Protein AF-A0A191HSP2-F1 (afdb_monomer)

Secondary structure (DSSP, 8-state):
---SSS------TTHHHHHHHHHHHHHHHHH------B--EEEETTEEEEEE-TT--BSSHHHHHHHHHT--S-------------PPPPPP-HHHHHHHHHHHH---HHHHHHHHHHHHHTS--SS-TT-------HHHHHHHHHHHHHHTT-

Solvent-accessible surface area (backbone atoms only — not comparable to full-atom values): 9949 Å² total; per-residue (Å²): 128,81,57,93,84,88,49,75,82,84,77,44,92,60,61,44,57,54,51,46,54,55,50,52,56,49,50,52,58,72,68,57,74,92,75,74,64,46,73,61,70,48,73,48,97,91,46,99,53,75,46,63,62,81,94,58,69,31,74,48,68,67,66,51,50,55,51,57,73,70,51,70,99,75,73,91,82,83,86,81,88,74,89,80,82,82,77,79,79,74,55,74,25,38,68,52,50,31,51,51,39,28,74,74,71,66,44,51,62,66,60,43,48,54,53,48,47,43,34,31,73,76,63,62,74,51,68,83,60,87,41,86,60,51,74,75,55,72,77,53,52,66,52,44,60,73,50,49,68,67,55,76,80,113

pLDDT: mean 82.18, std 12.06, range [38.84, 96.56]

Mean predicted aligned error: 11.24 Å

Sequence (154 aa):
MKYGRGSVLSAGRVQTPTLKLIYDRTKENLAHKKSIHYVIKAQIEDSDILLTLDNKKFRKKEEAEKLIENFPDKLPIEMNRRKKIKVPPPLPNLLDIQKNANNKWGYKAEETLNTVQSLYEKYKAVSYPRTDCNFVTANTALKLDKKLSKFEKF

Radius of gyration: 26.52 Å; Cα contacts (8 Å, |Δi|>4): 91; chains: 1; bounding box: 62×26×69 Å

Foldseek 3Di:
DDDDPRDDDDDDPPVPVVVVVVVVVVVCVVPDDDADWDWDWDDDPPDPDIDTDPDDTHRDPVVVVVCVVPDDPDDDDDDDDDDDDDDDDFADALVRQQVVCCVPPVDHSVRSVVVVVCCCPVVVNDPDRHDPDSDDDPVVVVVVVVVVVVVVVD

Structure (mmCIF, N/CA/C/O backbone):
data_AF-A0A191HSP2-F1
#
_entry.id   AF-A0A191HSP2-F1
#
loop_
_atom_site.group_PDB
_atom_site.id
_atom_site.type_symbol
_atom_site.label_atom_id
_atom_site.label_alt_id
_atom_site.label_comp_id
_atom_site.label_asym_id
_atom_site.label_entity_id
_atom_site.label_seq_id
_atom_site.pdbx_PDB_ins_code
_atom_site.Cartn_x
_atom_site.Cartn_y
_atom_site.Cartn_z
_at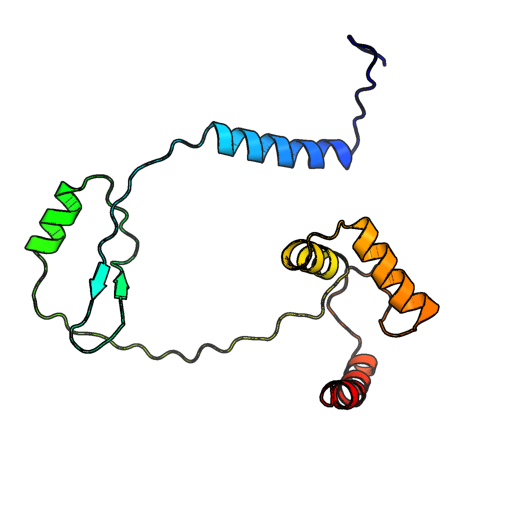om_site.occupancy
_atom_site.B_iso_or_equiv
_atom_site.auth_seq_id
_atom_site.auth_comp_id
_atom_site.auth_asym_id
_atom_site.auth_atom_id
_atom_site.pdbx_PDB_model_num
ATOM 1 N N . MET A 1 1 ? 24.895 -4.972 25.324 1.00 46.81 1 MET A N 1
ATOM 2 C CA . MET A 1 1 ? 26.265 -4.999 24.763 1.00 46.81 1 MET A CA 1
ATOM 3 C C . MET A 1 1 ? 26.472 -3.752 23.911 1.00 46.81 1 MET A C 1
ATOM 5 O O . MET A 1 1 ? 25.745 -3.579 22.943 1.00 46.81 1 MET A O 1
ATOM 9 N N . LYS A 1 2 ? 27.383 -2.852 24.305 1.00 38.84 2 LYS A N 1
ATOM 10 C CA . LYS A 1 2 ? 27.796 -1.687 23.502 1.00 38.84 2 LYS A CA 1
ATOM 11 C C . LYS A 1 2 ? 28.995 -2.115 22.649 1.00 38.84 2 LYS A C 1
ATOM 13 O O . LYS A 1 2 ? 29.979 -2.563 23.222 1.00 38.84 2 LYS A O 1
ATOM 18 N N . TYR A 1 3 ? 28.922 -1.984 21.326 1.00 50.34 3 TYR A N 1
ATOM 19 C CA . TYR A 1 3 ? 30.063 -2.200 20.426 1.00 50.34 3 TYR A CA 1
ATOM 20 C C . TYR A 1 3 ? 30.297 -0.956 19.557 1.00 50.34 3 TYR A C 1
ATOM 22 O O . TYR A 1 3 ? 29.345 -0.300 19.150 1.00 50.34 3 TYR A O 1
ATOM 30 N N . GLY A 1 4 ? 31.585 -0.642 19.356 1.00 52.34 4 GLY A N 1
ATOM 31 C CA . GLY A 1 4 ? 32.214 0.355 18.472 1.00 52.34 4 GLY A CA 1
ATOM 32 C C . GLY A 1 4 ? 31.354 1.495 17.911 1.00 52.34 4 GLY A C 1
ATOM 33 O O . GLY A 1 4 ? 30.612 1.284 16.960 1.00 52.34 4 GLY A O 1
ATOM 34 N N . ARG A 1 5 ? 31.587 2.724 18.409 1.00 59.75 5 ARG A N 1
ATOM 35 C CA . ARG A 1 5 ? 30.914 4.021 18.113 1.00 59.75 5 ARG A CA 1
ATOM 36 C C . ARG A 1 5 ? 29.745 4.424 19.023 1.00 59.75 5 ARG A C 1
ATOM 38 O O . ARG A 1 5 ? 28.924 5.246 18.633 1.00 59.75 5 ARG A O 1
ATOM 45 N N . GLY A 1 6 ? 29.653 3.876 20.235 1.00 64.88 6 GLY A N 1
ATOM 46 C CA . GLY A 1 6 ? 28.754 4.403 21.277 1.00 64.88 6 GLY A CA 1
ATOM 47 C C . GLY A 1 6 ? 27.247 4.268 21.010 1.00 64.88 6 GLY A C 1
ATOM 48 O O . GLY A 1 6 ? 26.455 4.727 21.828 1.00 64.88 6 GLY A O 1
ATOM 49 N N . SER A 1 7 ? 26.837 3.613 19.921 1.00 68.19 7 SER A N 1
ATOM 50 C CA . SER A 1 7 ? 25.432 3.377 19.581 1.00 68.19 7 SER A CA 1
ATOM 51 C C . SER A 1 7 ? 24.991 1.974 20.002 1.00 68.19 7 SER A C 1
ATOM 53 O O . SER A 1 7 ? 25.754 1.007 19.963 1.00 68.19 7 SER A O 1
ATOM 55 N N . VAL A 1 8 ? 23.748 1.869 20.471 1.00 80.12 8 VAL A N 1
ATOM 56 C CA . VAL A 1 8 ? 23.131 0.596 20.854 1.00 80.12 8 VAL A CA 1
ATOM 57 C C . VAL A 1 8 ? 22.561 -0.052 19.596 1.00 80.12 8 VAL A C 1
ATOM 59 O O . VAL A 1 8 ? 21.703 0.528 18.935 1.00 80.12 8 VAL A O 1
ATOM 62 N N . LEU A 1 9 ? 23.012 -1.265 19.272 1.00 78.56 9 LEU A N 1
ATOM 63 C CA . LEU A 1 9 ? 22.389 -2.082 18.234 1.00 78.56 9 LEU A CA 1
ATOM 64 C C . LEU A 1 9 ? 21.153 -2.761 18.827 1.00 78.56 9 LEU A C 1
ATOM 66 O O . LEU A 1 9 ? 21.254 -3.793 19.491 1.00 78.56 9 LEU A O 1
ATOM 70 N N . SER A 1 10 ? 19.990 -2.143 18.622 1.00 83.62 10 SER A N 1
ATOM 71 C CA . SER A 1 10 ? 18.708 -2.745 18.986 1.00 83.62 10 SER A CA 1
ATOM 72 C C . SER A 1 10 ? 18.360 -3.852 17.995 1.00 83.62 10 SER A C 1
ATOM 74 O O . SER A 1 10 ? 18.335 -3.629 16.783 1.00 83.62 10 SER A O 1
ATOM 76 N N . ALA A 1 11 ? 18.080 -5.044 18.512 1.00 88.88 11 ALA A N 1
ATOM 77 C CA . ALA A 1 11 ? 17.613 -6.183 17.737 1.00 88.88 11 ALA A CA 1
ATOM 78 C C . ALA A 1 11 ? 16.335 -6.730 18.373 1.00 88.88 11 ALA A C 1
ATOM 80 O O . ALA A 1 11 ? 16.233 -6.847 19.593 1.00 88.88 11 ALA A O 1
ATOM 81 N N . GLY A 1 12 ? 15.349 -7.068 17.546 1.00 90.50 12 GLY A N 1
ATOM 82 C CA . GLY A 1 12 ? 14.052 -7.515 18.034 1.00 90.50 12 GLY A CA 1
ATOM 83 C C . GLY A 1 12 ? 13.210 -8.162 16.948 1.00 90.50 12 GLY A C 1
ATOM 84 O O . GLY A 1 12 ? 13.405 -7.916 15.759 1.00 90.50 12 GLY A O 1
ATOM 85 N N . ARG A 1 13 ? 12.227 -8.966 17.370 1.00 93.88 13 ARG A N 1
ATOM 86 C CA . ARG A 1 13 ? 11.365 -9.762 16.476 1.00 93.88 13 ARG A CA 1
ATOM 87 C C . ARG A 1 13 ? 10.573 -8.928 15.463 1.00 93.88 13 ARG A C 1
ATOM 89 O O . ARG A 1 13 ? 10.157 -9.469 14.454 1.00 93.88 13 ARG A O 1
ATOM 96 N N . VAL A 1 14 ? 10.375 -7.635 15.720 1.00 92.31 14 VAL A N 1
ATOM 97 C CA . VAL A 1 14 ? 9.665 -6.708 14.818 1.00 92.31 14 VAL A CA 1
ATOM 98 C C . VAL A 1 14 ? 10.636 -5.744 14.132 1.00 92.31 14 VAL A C 1
ATOM 100 O O . VAL A 1 14 ? 10.596 -5.579 12.913 1.00 92.31 14 VAL A O 1
ATOM 103 N N . GLN A 1 15 ? 11.556 -5.144 14.894 1.00 90.88 15 GLN A N 1
ATOM 104 C CA . GLN A 1 15 ? 12.517 -4.168 14.371 1.00 90.88 15 GLN A CA 1
ATOM 105 C C . GLN A 1 15 ? 13.466 -4.783 13.333 1.00 90.88 15 GLN A C 1
ATOM 107 O O . GLN A 1 15 ? 13.672 -4.202 12.269 1.00 90.88 15 GLN A O 1
ATOM 112 N N . THR A 1 16 ? 14.008 -5.973 13.609 1.00 93.94 16 THR A N 1
ATOM 113 C CA . THR A 1 16 ? 14.994 -6.619 12.734 1.00 93.94 16 THR A CA 1
ATOM 114 C C . THR A 1 16 ? 14.382 -7.073 11.401 1.00 93.94 16 THR A C 1
ATOM 116 O O . THR A 1 16 ? 14.970 -6.746 10.368 1.00 93.94 16 THR A O 1
ATOM 119 N N . PRO A 1 17 ? 13.199 -7.727 11.348 1.00 94.94 17 PRO A N 1
ATOM 120 C CA . PRO A 1 17 ? 12.560 -8.045 10.068 1.00 94.94 17 PRO A CA 1
ATOM 121 C C . PRO A 1 17 ? 12.148 -6.809 9.267 1.00 94.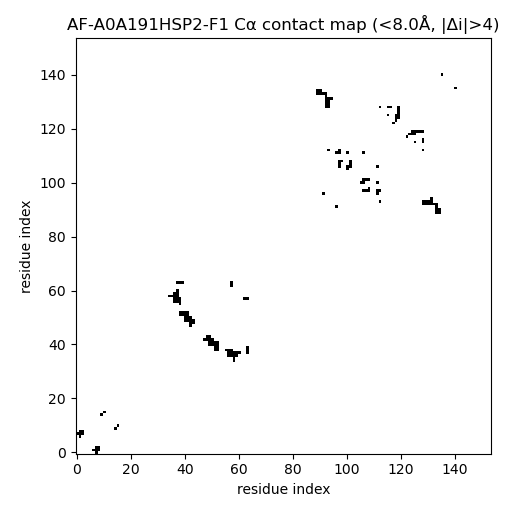94 17 PRO A C 1
ATOM 123 O O . PRO A 1 17 ? 12.317 -6.789 8.052 1.00 94.94 17 PRO A O 1
ATOM 126 N N . THR A 1 18 ? 11.679 -5.747 9.929 1.00 92.94 18 THR A N 1
ATOM 127 C CA . THR A 1 18 ? 11.326 -4.491 9.242 1.00 92.94 18 THR A CA 1
ATOM 128 C C . THR A 1 18 ? 12.554 -3.860 8.582 1.00 92.94 18 THR A C 1
ATOM 130 O O . THR A 1 18 ? 12.509 -3.481 7.413 1.00 92.94 18 THR A O 1
ATOM 133 N N . LEU A 1 19 ? 13.682 -3.805 9.300 1.00 94.00 19 LEU A N 1
ATOM 134 C CA . LEU A 1 19 ? 14.947 -3.320 8.747 1.00 94.00 19 LEU A CA 1
ATOM 135 C C . LEU A 1 19 ? 15.426 -4.193 7.579 1.00 94.00 19 LEU A C 1
ATOM 137 O O . LEU A 1 19 ? 15.911 -3.672 6.574 1.00 94.00 19 LEU A O 1
ATOM 141 N N . LYS A 1 20 ? 15.258 -5.515 7.690 1.00 94.81 20 LYS A N 1
ATOM 142 C CA . LYS A 1 20 ? 15.619 -6.472 6.641 1.00 94.81 20 LYS A CA 1
ATOM 143 C C . LYS A 1 20 ? 14.838 -6.231 5.346 1.00 94.81 20 LYS A C 1
ATOM 145 O O . LYS A 1 20 ? 15.461 -6.211 4.290 1.00 94.81 20 LYS A O 1
ATOM 150 N N . LEU A 1 21 ? 13.533 -5.952 5.417 1.00 94.75 21 LEU A N 1
ATOM 151 C CA . LEU A 1 21 ? 12.718 -5.612 4.239 1.00 94.75 21 LEU A CA 1
ATOM 152 C C . LEU A 1 21 ? 13.263 -4.385 3.493 1.00 94.75 21 LEU A C 1
ATOM 154 O O . LEU A 1 21 ? 13.373 -4.393 2.267 1.00 94.75 21 LEU A O 1
ATOM 158 N N . ILE A 1 22 ? 13.643 -3.340 4.235 1.00 95.12 22 ILE A N 1
ATOM 159 C CA . ILE A 1 22 ? 14.229 -2.121 3.657 1.00 95.12 22 ILE A CA 1
ATOM 160 C C . ILE A 1 22 ? 15.588 -2.436 3.024 1.00 95.12 22 ILE A C 1
ATOM 162 O O . ILE A 1 22 ? 15.867 -2.003 1.904 1.00 95.12 22 ILE A O 1
ATOM 166 N N . TYR A 1 23 ? 16.424 -3.207 3.722 1.00 96.06 23 TYR A N 1
ATOM 167 C CA . TYR A 1 23 ? 17.735 -3.615 3.228 1.00 96.06 23 TYR A CA 1
ATOM 168 C C . TYR A 1 23 ? 17.632 -4.417 1.926 1.00 96.06 23 TYR A C 1
ATOM 170 O O . TYR A 1 23 ? 18.320 -4.092 0.960 1.00 96.06 23 TYR A O 1
ATOM 178 N N . ASP A 1 24 ? 16.755 -5.420 1.869 1.00 96.56 24 ASP A N 1
ATOM 179 C CA . ASP A 1 24 ? 16.593 -6.273 0.690 1.00 96.56 24 ASP A CA 1
ATOM 180 C C . ASP A 1 24 ? 16.093 -5.469 -0.511 1.00 96.56 24 ASP A C 1
ATOM 182 O O . ASP A 1 24 ? 16.700 -5.524 -1.581 1.00 96.56 24 ASP A O 1
ATOM 186 N N . ARG A 1 25 ? 15.090 -4.604 -0.313 1.00 95.75 25 ARG A N 1
ATOM 187 C CA . ARG A 1 25 ? 14.597 -3.711 -1.369 1.00 95.75 25 ARG A CA 1
ATOM 188 C C . ARG A 1 25 ? 15.679 -2.749 -1.870 1.00 95.75 25 ARG A C 1
ATOM 190 O O . ARG A 1 25 ? 15.760 -2.465 -3.065 1.00 95.75 25 ARG A O 1
ATOM 197 N N . THR A 1 26 ? 16.528 -2.256 -0.967 1.00 95.56 26 THR A N 1
ATOM 198 C CA . THR A 1 26 ? 17.661 -1.383 -1.312 1.00 95.56 26 THR A CA 1
ATOM 199 C C . THR A 1 26 ? 18.714 -2.146 -2.109 1.00 95.56 26 THR A C 1
ATOM 201 O O . THR A 1 26 ? 19.189 -1.655 -3.131 1.00 95.56 26 THR A O 1
ATOM 204 N N . LYS A 1 27 ? 19.042 -3.371 -1.691 1.00 96.00 27 LYS A N 1
ATOM 205 C CA . LYS A 1 27 ? 19.982 -4.253 -2.385 1.00 96.00 27 LYS A CA 1
ATOM 206 C C . LYS A 1 27 ? 19.503 -4.585 -3.798 1.00 96.00 27 LYS A C 1
ATOM 208 O O . LYS A 1 27 ? 20.294 -4.506 -4.733 1.00 96.00 27 LYS A O 1
ATOM 213 N N . GLU A 1 28 ? 18.222 -4.904 -3.964 1.00 94.94 28 GLU A N 1
ATOM 214 C CA . GLU A 1 28 ? 17.600 -5.122 -5.274 1.00 94.94 28 GLU A CA 1
ATOM 215 C C . GLU A 1 28 ? 17.707 -3.885 -6.169 1.00 94.94 28 GLU A C 1
ATOM 217 O O . GLU A 1 28 ? 18.104 -3.998 -7.326 1.00 94.94 28 GLU A O 1
ATOM 222 N N . ASN A 1 29 ? 17.403 -2.697 -5.635 1.00 93.25 29 ASN A N 1
ATOM 223 C CA . ASN A 1 29 ? 17.499 -1.445 -6.386 1.00 93.25 29 ASN A CA 1
ATOM 224 C C . ASN A 1 29 ? 18.940 -1.126 -6.812 1.00 93.25 29 ASN A C 1
ATOM 226 O O . ASN A 1 29 ? 19.150 -0.680 -7.935 1.00 93.25 29 ASN A O 1
ATOM 230 N N . LEU A 1 30 ? 19.929 -1.375 -5.948 1.00 94.25 30 LEU A N 1
ATOM 231 C CA . LEU A 1 30 ? 21.350 -1.186 -6.269 1.00 94.25 30 LEU A CA 1
ATOM 232 C C . LEU A 1 30 ? 21.854 -2.205 -7.300 1.00 94.25 30 LEU A C 1
ATOM 234 O O . LEU A 1 30 ? 22.682 -1.873 -8.145 1.00 94.25 30 LEU A O 1
ATOM 238 N N . ALA A 1 31 ? 21.354 -3.442 -7.246 1.00 94.19 31 ALA A N 1
ATOM 239 C CA . ALA A 1 31 ? 21.684 -4.487 -8.211 1.00 94.19 31 ALA A CA 1
ATOM 240 C C . ALA A 1 31 ? 20.953 -4.318 -9.558 1.00 94.19 31 ALA A C 1
ATOM 242 O O . ALA A 1 31 ? 21.351 -4.924 -10.557 1.00 94.19 31 ALA A O 1
ATOM 243 N N . HIS A 1 32 ? 19.886 -3.515 -9.605 1.00 93.06 32 HIS A N 1
ATOM 244 C CA . HIS A 1 32 ? 19.085 -3.310 -10.804 1.00 93.06 32 HIS A CA 1
ATOM 245 C C . HIS A 1 32 ? 19.866 -2.542 -11.880 1.00 93.06 32 HIS A C 1
ATOM 247 O O . HIS A 1 32 ? 20.148 -1.350 -11.755 1.00 93.06 32 HIS A O 1
ATOM 253 N N . LYS A 1 33 ? 20.164 -3.217 -12.995 1.00 87.00 33 LYS A N 1
ATOM 254 C CA . LYS A 1 33 ? 20.757 -2.602 -14.188 1.00 87.00 33 LYS A CA 1
ATOM 255 C C . LYS A 1 33 ? 19.653 -2.216 -15.169 1.00 87.00 33 LYS A C 1
ATOM 257 O O . LYS A 1 33 ? 18.914 -3.078 -15.647 1.00 87.00 33 LYS A O 1
ATOM 262 N N . LYS A 1 34 ? 19.561 -0.922 -15.489 1.00 86.81 34 LYS A N 1
ATOM 263 C CA . LYS A 1 34 ? 18.626 -0.408 -16.500 1.00 86.81 34 LYS A CA 1
ATOM 264 C C . LYS A 1 34 ? 18.901 -1.100 -17.838 1.00 86.81 34 LYS A C 1
ATOM 266 O O . LYS A 1 34 ? 20.044 -1.145 -18.284 1.00 86.81 34 LYS A O 1
ATOM 271 N N . SER A 1 35 ? 17.857 -1.623 -18.474 1.00 80.62 35 SER A N 1
ATOM 272 C CA . SER A 1 35 ? 17.935 -2.190 -19.822 1.00 80.62 35 SER A CA 1
ATOM 273 C C . SER A 1 35 ? 16.973 -1.457 -20.747 1.00 80.62 35 SER A C 1
ATOM 275 O O . SER A 1 35 ? 15.808 -1.227 -20.411 1.00 80.62 35 SER A O 1
ATOM 277 N N . ILE A 1 36 ? 17.491 -1.055 -21.907 1.00 83.31 36 ILE A N 1
ATOM 278 C CA . ILE A 1 36 ? 16.691 -0.442 -22.964 1.00 83.31 36 ILE A CA 1
ATOM 279 C C . ILE A 1 36 ? 15.853 -1.552 -23.593 1.00 83.31 36 ILE A C 1
ATOM 281 O O . ILE A 1 36 ? 16.360 -2.634 -23.893 1.00 83.31 36 ILE A O 1
ATOM 285 N N . HIS A 1 37 ? 14.563 -1.286 -23.750 1.00 82.56 37 HIS A N 1
ATOM 286 C CA . HIS A 1 37 ? 13.666 -2.154 -24.487 1.00 82.56 37 HIS A CA 1
ATOM 287 C C . HIS A 1 37 ? 12.783 -1.323 -25.406 1.00 82.56 37 HIS A C 1
ATOM 289 O O . HIS A 1 37 ? 12.355 -0.227 -25.048 1.00 82.56 37 HIS A O 1
ATOM 295 N N . TYR A 1 38 ? 12.511 -1.874 -26.578 1.00 78.94 38 TYR A N 1
ATOM 296 C CA . TYR A 1 38 ? 11.646 -1.297 -27.588 1.00 78.94 38 TYR A CA 1
ATOM 297 C C . TYR A 1 38 ? 10.298 -2.011 -27.544 1.00 78.94 38 TYR A C 1
ATOM 299 O O . TYR A 1 38 ? 10.224 -3.231 -27.362 1.00 78.94 38 TYR A O 1
ATOM 307 N N . VAL A 1 39 ? 9.233 -1.228 -27.673 1.00 80.38 39 VAL A N 1
ATOM 308 C CA . VAL A 1 39 ? 7.849 -1.696 -27.707 1.00 80.38 39 VAL A CA 1
ATOM 309 C C . VAL A 1 39 ? 7.221 -1.125 -28.965 1.00 80.38 39 VAL A C 1
ATOM 311 O O . VAL A 1 39 ? 7.308 0.080 -29.198 1.00 80.38 39 VAL A O 1
ATOM 314 N N . ILE A 1 40 ? 6.603 -1.987 -29.766 1.00 77.69 40 ILE A N 1
ATOM 315 C CA . ILE A 1 40 ? 5.919 -1.583 -30.992 1.00 77.69 40 ILE A CA 1
ATOM 316 C C . ILE A 1 40 ? 4.504 -1.143 -30.618 1.00 77.69 40 ILE A C 1
ATOM 318 O O . ILE A 1 40 ? 3.773 -1.878 -29.944 1.00 77.69 40 ILE A O 1
ATOM 322 N N . LYS A 1 41 ? 4.142 0.067 -31.045 1.00 78.81 41 LYS A N 1
ATOM 323 C CA . LYS A 1 41 ? 2.794 0.621 -30.929 1.00 78.81 41 LYS A CA 1
ATOM 324 C C . LYS A 1 41 ? 2.249 0.865 -32.331 1.00 78.81 41 LYS A C 1
ATOM 326 O O . LYS A 1 41 ? 2.967 1.417 -33.157 1.00 78.81 41 LYS A O 1
ATOM 331 N N . ALA A 1 42 ? 1.007 0.472 -32.568 1.00 75.94 42 ALA A N 1
ATOM 332 C CA . ALA A 1 42 ? 0.281 0.732 -33.804 1.00 75.94 42 ALA A CA 1
ATOM 333 C C . ALA A 1 42 ? -0.941 1.601 -33.495 1.00 75.94 42 ALA A C 1
ATOM 335 O O . ALA A 1 42 ? -1.611 1.394 -32.481 1.00 75.94 42 ALA A O 1
ATOM 336 N N . GLN A 1 43 ? -1.212 2.576 -34.357 1.00 75.50 43 GLN A N 1
ATOM 337 C CA . GLN A 1 43 ? -2.397 3.424 -34.292 1.00 75.50 43 GLN A CA 1
ATOM 338 C C . GLN A 1 43 ? -3.310 3.070 -35.464 1.00 75.50 43 GLN A C 1
ATOM 340 O O . GLN A 1 43 ? -2.830 2.842 -36.571 1.00 75.50 43 GLN A O 1
ATOM 345 N N . ILE A 1 44 ? -4.611 2.996 -35.207 1.00 76.50 44 ILE A N 1
ATOM 346 C CA . ILE A 1 44 ? -5.626 2.774 -36.240 1.00 76.50 44 ILE A CA 1
ATOM 347 C C . ILE A 1 44 ? -6.035 4.149 -36.787 1.00 76.50 44 ILE A C 1
ATOM 349 O O . ILE A 1 44 ? -6.298 5.046 -35.991 1.00 76.50 44 ILE A O 1
ATOM 353 N N . GLU A 1 45 ? -6.099 4.322 -38.113 1.00 69.44 45 GLU A N 1
ATOM 354 C CA . GLU A 1 45 ? -6.406 5.618 -38.758 1.00 69.44 45 GLU A CA 1
ATOM 355 C C . GLU A 1 45 ? -7.739 6.235 -38.287 1.00 69.44 45 GLU A C 1
ATOM 357 O O . GLU A 1 45 ? -7.838 7.451 -38.156 1.00 69.44 45 GLU A O 1
ATOM 362 N N . ASP A 1 46 ? -8.721 5.401 -37.932 1.00 65.56 46 ASP A N 1
ATOM 363 C CA . ASP A 1 46 ? -10.073 5.819 -37.534 1.00 65.56 46 ASP A CA 1
ATOM 364 C C . ASP A 1 46 ? -10.324 5.832 -36.009 1.00 65.56 46 ASP A C 1
ATOM 366 O O . ASP A 1 46 ? -11.473 5.861 -35.559 1.00 65.56 46 ASP A O 1
ATOM 370 N N . SER A 1 47 ? -9.294 5.747 -35.157 1.00 67.00 47 SER A N 1
ATOM 371 C CA . SER A 1 47 ? -9.483 5.757 -33.695 1.00 67.00 47 SER A CA 1
ATOM 372 C C . SER A 1 47 ? -8.246 6.202 -32.908 1.00 67.00 47 SER A C 1
ATOM 374 O O . SER A 1 47 ? -7.125 5.827 -33.229 1.00 67.00 47 SER A O 1
ATOM 376 N N . ASP A 1 48 ? -8.452 6.844 -31.751 1.00 69.50 48 ASP A N 1
ATOM 377 C CA . ASP A 1 48 ? -7.400 7.147 -30.751 1.00 69.50 48 ASP A CA 1
ATOM 378 C C . ASP A 1 48 ? -6.847 5.895 -30.025 1.00 69.50 48 ASP A C 1
ATOM 380 O O . ASP A 1 48 ? -6.243 5.964 -28.949 1.00 69.50 48 ASP A O 1
ATOM 384 N N . ILE A 1 49 ? -7.078 4.704 -30.576 1.00 70.38 49 ILE A N 1
ATOM 385 C CA . ILE A 1 49 ? -6.696 3.439 -29.958 1.00 70.38 49 ILE A CA 1
ATOM 386 C C . ILE A 1 49 ? -5.255 3.117 -30.353 1.00 70.38 49 ILE A C 1
ATOM 388 O O . ILE A 1 49 ? -4.965 2.743 -31.488 1.00 70.38 49 ILE A O 1
ATOM 392 N N . LEU A 1 50 ? -4.354 3.210 -29.373 1.00 71.44 50 LEU A N 1
ATOM 393 C CA . LEU A 1 50 ? -2.984 2.716 -29.478 1.00 71.44 50 LEU A CA 1
ATOM 394 C C . LEU A 1 50 ? -2.939 1.229 -29.116 1.00 71.44 50 LEU A C 1
ATOM 396 O O . LEU A 1 50 ? -3.036 0.852 -27.945 1.00 71.44 50 LEU A O 1
ATOM 400 N N . LEU A 1 51 ? -2.748 0.380 -30.120 1.00 70.19 51 LEU A N 1
ATOM 401 C CA . LEU A 1 51 ? -2.479 -1.039 -29.934 1.00 70.19 51 LEU A CA 1
ATOM 402 C C . LEU A 1 51 ? -1.005 -1.228 -29.581 1.00 70.19 51 LEU A C 1
ATOM 404 O O . LEU A 1 51 ? -0.118 -0.654 -30.205 1.00 70.19 51 LEU A O 1
ATOM 408 N N . THR A 1 52 ? -0.731 -2.041 -28.567 1.00 75.19 52 THR A N 1
ATOM 409 C CA . THR A 1 52 ? 0.633 -2.432 -28.198 1.00 75.19 52 THR A CA 1
ATOM 410 C C . THR A 1 52 ? 0.803 -3.911 -28.500 1.00 75.19 52 THR A C 1
ATOM 412 O O . THR A 1 52 ? -0.053 -4.705 -28.114 1.00 75.19 52 THR A O 1
ATOM 415 N N . LEU A 1 53 ? 1.888 -4.289 -29.182 1.00 71.94 53 LEU A N 1
ATOM 416 C CA . LEU A 1 53 ? 2.157 -5.696 -29.470 1.00 71.94 53 LEU A CA 1
ATOM 417 C C . LEU A 1 53 ? 2.437 -6.437 -28.154 1.00 71.94 53 LEU A C 1
ATOM 419 O O . LEU A 1 53 ? 3.383 -6.105 -27.433 1.00 71.94 53 LEU A O 1
ATOM 423 N N . ASP A 1 54 ? 1.589 -7.409 -27.825 1.00 58.97 54 ASP A N 1
ATOM 424 C CA . ASP A 1 54 ? 1.570 -8.018 -26.498 1.00 58.97 54 ASP A CA 1
ATOM 425 C C . ASP A 1 54 ? 2.903 -8.706 -26.143 1.00 58.97 54 ASP A C 1
ATOM 427 O O . ASP A 1 54 ? 3.471 -9.495 -26.901 1.00 58.97 54 ASP A O 1
ATOM 431 N N . ASN A 1 55 ? 3.387 -8.404 -24.934 1.00 55.47 55 ASN A N 1
ATOM 432 C CA . ASN A 1 55 ? 4.454 -9.087 -24.190 1.00 55.47 55 ASN A CA 1
ATOM 433 C C . ASN A 1 55 ? 5.863 -9.218 -24.804 1.00 55.47 55 ASN A C 1
ATOM 435 O O . ASN A 1 55 ? 6.754 -9.735 -24.125 1.00 55.47 55 ASN A O 1
ATOM 439 N N . LYS A 1 56 ? 6.140 -8.713 -26.012 1.00 60.75 56 LYS A N 1
ATOM 440 C CA . LYS A 1 56 ? 7.509 -8.699 -26.560 1.00 60.75 56 LYS A CA 1
ATOM 441 C C . LYS A 1 56 ? 8.183 -7.344 -26.359 1.00 60.75 56 LYS A C 1
ATOM 443 O O . LYS A 1 56 ? 7.950 -6.382 -27.080 1.00 60.75 56 LYS A O 1
ATOM 448 N N . LYS A 1 57 ? 9.061 -7.294 -25.356 1.00 68.12 57 LYS A N 1
ATOM 449 C CA . LYS A 1 57 ? 10.027 -6.209 -25.148 1.00 68.12 57 LYS A CA 1
ATOM 450 C C . LYS A 1 57 ? 11.296 -6.537 -25.933 1.00 68.12 57 LYS A C 1
ATOM 452 O O . LYS A 1 57 ? 12.059 -7.408 -25.517 1.00 68.12 57 LYS A O 1
ATOM 457 N N . PHE A 1 58 ? 11.527 -5.863 -27.056 1.00 73.19 58 PHE A N 1
ATOM 458 C CA . PHE A 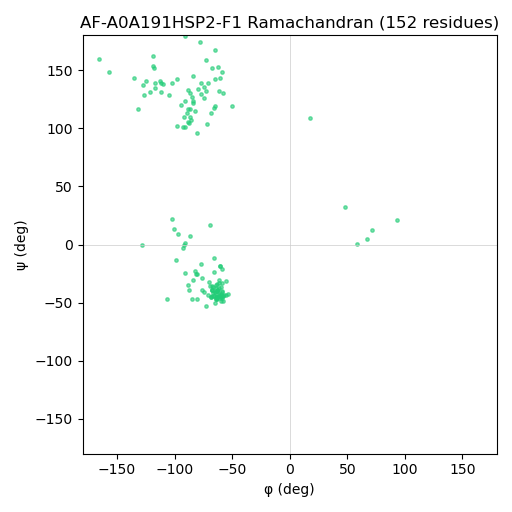1 58 ? 12.709 -6.104 -27.889 1.00 73.19 58 PHE A CA 1
ATOM 459 C C . PHE A 1 58 ? 13.931 -5.443 -27.262 1.00 73.19 58 PHE A C 1
ATOM 461 O O . PHE A 1 58 ? 13.885 -4.269 -26.913 1.00 73.19 58 PHE A O 1
ATOM 468 N N . ARG A 1 59 ? 15.039 -6.171 -27.107 1.00 70.25 59 ARG A N 1
ATOM 469 C CA . ARG A 1 59 ? 16.298 -5.585 -26.602 1.00 70.25 59 ARG A CA 1
ATOM 470 C C . ARG A 1 59 ? 17.075 -4.850 -27.695 1.00 70.25 59 ARG A C 1
ATOM 472 O O . ARG A 1 59 ? 17.851 -3.950 -27.389 1.00 70.25 59 ARG A O 1
ATOM 479 N N . LYS A 1 60 ? 16.866 -5.229 -28.957 1.00 77.81 60 LYS A N 1
ATOM 480 C CA . LYS A 1 60 ? 17.514 -4.644 -30.133 1.00 77.81 60 LYS A CA 1
ATOM 481 C C . LYS A 1 60 ? 16.491 -3.908 -30.987 1.00 77.81 60 LYS A C 1
ATOM 483 O O . LYS A 1 60 ? 15.378 -4.392 -31.168 1.00 77.81 60 LYS A O 1
ATOM 488 N N . LYS A 1 61 ? 16.895 -2.757 -31.523 1.00 77.31 61 LYS A N 1
ATOM 489 C CA . LYS A 1 61 ? 16.067 -1.933 -32.410 1.00 77.31 61 LYS A CA 1
ATOM 490 C C . LYS A 1 61 ? 15.806 -2.633 -33.751 1.00 77.31 61 LYS A C 1
ATOM 492 O O . LYS A 1 61 ? 14.678 -2.651 -34.217 1.00 77.31 61 LYS A O 1
ATOM 497 N N . GLU A 1 62 ? 16.824 -3.310 -34.279 1.00 78.81 62 GLU A N 1
ATOM 498 C CA . GLU A 1 62 ? 16.782 -4.037 -35.557 1.00 78.81 62 GLU A CA 1
ATOM 499 C C . GLU A 1 62 ? 15.717 -5.146 -35.593 1.00 78.81 62 GLU A C 1
ATOM 501 O O . GLU A 1 62 ? 15.079 -5.372 -36.615 1.00 78.81 62 GLU A O 1
ATOM 506 N N . GLU A 1 63 ? 15.501 -5.849 -34.476 1.00 75.31 63 GLU A N 1
ATOM 507 C CA . GLU A 1 63 ? 14.461 -6.886 -34.379 1.00 75.31 63 GLU A CA 1
ATOM 508 C C . GLU A 1 63 ? 13.051 -6.282 -34.401 1.00 75.31 63 GLU A C 1
ATOM 510 O O . GLU A 1 63 ? 12.126 -6.900 -34.924 1.00 75.31 63 GLU A O 1
ATOM 515 N N . ALA A 1 64 ? 12.892 -5.074 -33.851 1.00 71.38 64 ALA A N 1
ATOM 516 C CA . ALA A 1 64 ? 11.626 -4.355 -33.877 1.00 71.38 64 ALA A CA 1
ATOM 517 C C . ALA A 1 64 ? 11.337 -3.774 -35.272 1.00 71.38 64 ALA A C 1
ATOM 519 O O . ALA A 1 64 ? 10.211 -3.882 -35.742 1.00 71.38 64 ALA A O 1
ATOM 520 N N . GLU A 1 65 ? 12.347 -3.223 -35.951 1.00 76.62 65 GLU A N 1
ATOM 521 C CA . GLU A 1 65 ? 12.223 -2.681 -37.315 1.00 76.62 65 GLU A CA 1
ATOM 522 C C . GLU A 1 65 ? 11.867 -3.776 -38.330 1.00 76.62 65 GLU A C 1
ATOM 524 O O . GLU A 1 65 ? 10.899 -3.625 -39.070 1.00 76.62 65 GLU A O 1
ATOM 529 N N . LYS A 1 66 ? 12.531 -4.940 -38.275 1.00 77.50 66 LYS A N 1
ATOM 530 C CA . LYS A 1 66 ? 12.183 -6.095 -39.125 1.00 77.50 66 LYS A CA 1
ATOM 531 C C . LYS A 1 66 ? 10.744 -6.571 -38.933 1.00 77.50 66 LYS A C 1
ATOM 533 O O . LYS A 1 66 ? 10.137 -7.086 -39.866 1.00 77.50 66 LYS A O 1
ATOM 538 N N . LEU A 1 67 ? 10.194 -6.460 -37.725 1.00 74.56 67 LEU A N 1
ATOM 539 C CA . LEU A 1 67 ? 8.804 -6.842 -37.472 1.00 74.56 67 LEU A CA 1
ATOM 540 C C . LEU A 1 67 ? 7.801 -5.815 -37.988 1.00 74.56 67 LEU A C 1
ATOM 542 O O . LEU A 1 67 ? 6.695 -6.213 -38.332 1.00 74.56 67 LEU A O 1
ATOM 546 N N . ILE A 1 68 ? 8.182 -4.538 -38.045 1.00 76.06 68 ILE A N 1
ATOM 547 C CA . ILE A 1 68 ? 7.377 -3.484 -38.670 1.00 76.06 68 ILE A CA 1
ATOM 548 C C . ILE A 1 68 ? 7.383 -3.666 -40.193 1.00 76.06 68 ILE A C 1
ATOM 550 O O . ILE A 1 68 ? 6.326 -3.609 -40.806 1.00 76.06 68 ILE A O 1
ATOM 554 N N . GLU A 1 69 ? 8.539 -3.959 -40.795 1.00 75.31 69 GLU A N 1
ATOM 555 C CA . GLU A 1 69 ? 8.657 -4.193 -42.245 1.00 75.31 69 GLU A CA 1
ATOM 556 C C . GLU A 1 69 ? 7.887 -5.433 -42.722 1.00 75.31 69 GLU A C 1
ATOM 558 O O . GLU A 1 69 ? 7.336 -5.437 -43.816 1.00 75.31 69 GLU A O 1
ATOM 563 N N . ASN A 1 70 ? 7.823 -6.485 -41.901 1.00 74.50 70 ASN A N 1
ATOM 564 C CA . 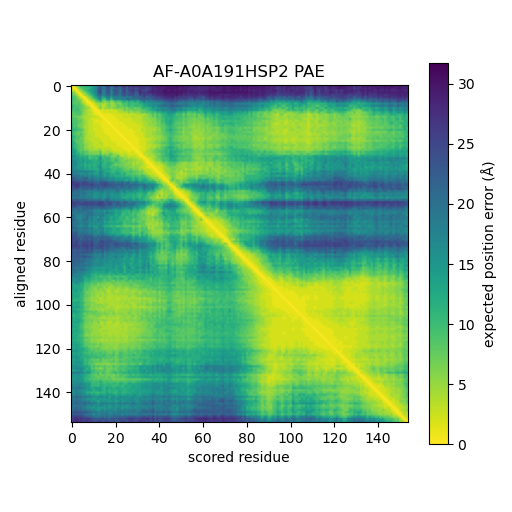ASN A 1 70 ? 7.063 -7.701 -42.212 1.00 74.50 70 ASN A CA 1
ATOM 565 C C . ASN A 1 70 ? 5.585 -7.620 -41.785 1.00 74.50 70 ASN A C 1
ATOM 567 O O . ASN A 1 70 ? 4.885 -8.637 -41.812 1.00 74.50 70 ASN A O 1
ATOM 571 N N . PHE A 1 71 ? 5.109 -6.455 -41.333 1.00 70.81 71 PHE A N 1
ATOM 572 C CA . PHE A 1 71 ? 3.753 -6.310 -40.821 1.00 70.81 71 PHE A CA 1
ATOM 573 C C . PHE A 1 71 ? 2.763 -6.072 -41.974 1.00 70.81 71 PHE A C 1
ATOM 575 O O . PHE A 1 71 ? 2.939 -5.126 -42.736 1.00 70.81 71 PHE A O 1
ATOM 582 N N . PRO A 1 72 ? 1.719 -6.903 -42.135 1.00 71.69 72 PRO A N 1
ATOM 583 C CA . PRO A 1 72 ? 0.725 -6.698 -43.183 1.00 71.69 72 PRO A CA 1
ATOM 584 C C . PRO A 1 72 ? -0.170 -5.484 -42.879 1.00 71.69 72 PRO A C 1
ATOM 586 O O . PRO A 1 72 ? -0.651 -5.337 -41.756 1.00 71.69 72 PRO A O 1
ATOM 589 N N . ASP A 1 73 ? -0.473 -4.678 -43.905 1.00 66.06 73 ASP A N 1
ATOM 590 C CA . ASP A 1 73 ? -1.311 -3.462 -43.813 1.00 66.06 73 ASP A CA 1
ATOM 591 C C . ASP A 1 73 ? -2.748 -3.721 -43.322 1.00 66.06 73 ASP A C 1
ATOM 593 O O . ASP A 1 73 ? -3.448 -2.806 -42.892 1.00 66.06 73 ASP A O 1
ATOM 597 N N . LYS A 1 74 ? -3.226 -4.971 -43.396 1.00 65.88 74 LYS A N 1
ATOM 598 C CA . LYS A 1 74 ? -4.576 -5.363 -42.974 1.00 65.88 74 LYS A CA 1
ATOM 599 C C . LYS A 1 74 ? -4.517 -6.600 -42.092 1.00 65.88 74 LYS A C 1
ATOM 601 O O . LYS A 1 74 ? -4.156 -7.682 -42.550 1.00 65.88 74 LYS A O 1
ATOM 606 N N . LEU A 1 75 ? -4.937 -6.445 -40.840 1.00 68.19 75 LEU A N 1
ATOM 607 C CA . LEU A 1 75 ? -5.129 -7.551 -39.908 1.00 68.19 75 LEU A CA 1
ATOM 608 C C . LEU A 1 75 ? -6.617 -7.739 -39.601 1.00 68.19 75 LEU A C 1
ATOM 610 O O . LEU A 1 75 ? -7.324 -6.751 -39.390 1.00 68.19 75 LEU A O 1
ATOM 614 N N . PRO A 1 76 ? -7.107 -8.989 -39.529 1.00 71.19 76 PRO A N 1
ATOM 615 C CA . PRO A 1 76 ? -8.431 -9.254 -38.995 1.00 71.19 76 PRO A CA 1
ATOM 616 C C . PRO A 1 76 ? -8.451 -8.882 -37.507 1.00 71.19 76 PRO A C 1
ATOM 618 O O . PRO A 1 76 ? -7.692 -9.424 -36.704 1.00 71.19 76 PRO A O 1
ATOM 621 N N . ILE A 1 77 ? -9.314 -7.936 -37.139 1.00 72.62 77 ILE A N 1
ATOM 622 C CA . ILE A 1 77 ? -9.507 -7.524 -35.748 1.00 72.62 77 ILE A CA 1
ATOM 623 C C . ILE A 1 77 ? -10.574 -8.427 -35.131 1.00 72.62 77 ILE A C 1
ATOM 625 O O . ILE A 1 77 ? -11.736 -8.391 -35.532 1.00 72.62 77 ILE A O 1
ATOM 629 N N . GLU A 1 78 ? -10.199 -9.212 -34.123 1.00 76.56 78 GLU A N 1
ATOM 630 C CA . GLU A 1 78 ? -11.162 -9.952 -33.309 1.00 76.56 78 GLU A CA 1
ATOM 631 C C . GLU A 1 78 ? -11.560 -9.113 -32.086 1.00 76.56 78 GLU A C 1
ATOM 633 O O . GLU A 1 78 ? -10.771 -8.891 -31.164 1.00 76.56 78 GLU A O 1
ATOM 638 N N . MET A 1 79 ? -12.804 -8.628 -32.061 1.00 75.25 79 MET A N 1
ATOM 639 C CA . MET A 1 79 ? -13.317 -7.854 -30.932 1.00 75.25 79 MET A CA 1
ATOM 640 C C . MET A 1 79 ? -13.991 -8.770 -29.906 1.00 75.25 79 MET A C 1
ATOM 642 O O . MET A 1 79 ? -15.162 -9.126 -30.026 1.00 75.25 79 MET A O 1
ATOM 646 N N . ASN A 1 80 ? -13.276 -9.073 -28.824 1.00 82.12 80 ASN A N 1
ATOM 647 C CA . ASN A 1 80 ? -13.831 -9.814 -27.695 1.00 82.12 80 ASN A CA 1
ATOM 648 C C . ASN A 1 80 ? -14.389 -8.871 -26.619 1.00 82.12 80 ASN A C 1
ATOM 650 O O . ASN A 1 80 ? -13.656 -8.332 -25.785 1.00 82.12 80 ASN A O 1
ATOM 654 N N . ARG A 1 81 ? -15.716 -8.693 -26.587 1.00 81.38 81 ARG A N 1
ATOM 655 C CA . ARG A 1 81 ? -16.383 -7.885 -25.555 1.00 81.38 81 ARG A CA 1
ATOM 656 C C . ARG A 1 81 ? -16.701 -8.734 -24.327 1.00 81.38 81 ARG A C 1
ATOM 658 O O . ARG A 1 81 ? -17.659 -9.498 -24.311 1.00 81.38 81 ARG A O 1
ATOM 665 N N . ARG A 1 82 ? -15.919 -8.566 -23.260 1.00 85.44 82 ARG A N 1
ATOM 666 C CA . ARG A 1 82 ? -16.189 -9.204 -21.962 1.00 85.44 82 ARG A CA 1
ATOM 667 C C . ARG A 1 82 ? -16.747 -8.196 -20.971 1.00 85.44 82 ARG A C 1
ATOM 669 O O . ARG A 1 82 ? -16.150 -7.147 -20.731 1.00 85.44 82 ARG A O 1
ATOM 676 N N . LYS A 1 83 ? -17.871 -8.539 -20.341 1.00 85.69 83 LYS A N 1
ATOM 677 C CA . LYS A 1 83 ? -18.410 -7.769 -19.219 1.00 85.69 83 LYS A CA 1
ATOM 678 C C . LYS A 1 83 ? -17.514 -7.998 -17.999 1.00 85.69 83 LYS A C 1
ATOM 680 O O . LYS A 1 83 ? -17.564 -9.055 -17.379 1.00 85.69 83 LYS A O 1
ATOM 685 N N . LYS A 1 84 ? -16.672 -7.020 -17.658 1.00 85.00 84 LYS A N 1
ATOM 686 C CA . LYS A 1 84 ? -15.944 -7.015 -16.381 1.00 85.00 84 LYS A CA 1
ATOM 687 C C . LYS A 1 84 ? -16.858 -6.460 -15.296 1.00 85.00 84 LYS A C 1
ATOM 689 O O . LYS A 1 84 ? -17.218 -5.288 -15.334 1.00 85.00 84 LYS A O 1
ATOM 694 N N . ILE A 1 85 ? -17.204 -7.295 -14.324 1.00 86.50 85 ILE A N 1
ATOM 695 C CA . ILE A 1 85 ? -17.854 -6.847 -13.093 1.00 86.50 85 ILE A CA 1
ATOM 696 C C . ILE A 1 85 ? -16.736 -6.449 -12.127 1.00 86.50 85 ILE A C 1
ATOM 698 O O . ILE A 1 85 ? -15.906 -7.279 -11.764 1.00 86.50 85 ILE A O 1
ATOM 702 N N . LYS A 1 86 ? -16.680 -5.170 -11.745 1.00 84.56 86 LYS A N 1
ATOM 703 C CA . LYS A 1 86 ? -15.809 -4.713 -10.658 1.00 84.56 86 LYS A CA 1
ATOM 704 C C . LYS A 1 86 ? -16.584 -4.829 -9.354 1.00 84.56 86 LYS A C 1
ATOM 706 O O . LYS A 1 86 ? -17.567 -4.123 -9.160 1.00 84.56 86 LYS A O 1
ATOM 711 N N . VAL A 1 87 ? -16.137 -5.727 -8.487 1.00 85.31 87 VAL A N 1
ATOM 712 C CA . VAL A 1 87 ? -16.655 -5.833 -7.122 1.00 85.31 87 VAL A CA 1
ATOM 713 C C . VAL A 1 87 ? -16.096 -4.653 -6.317 1.00 85.31 8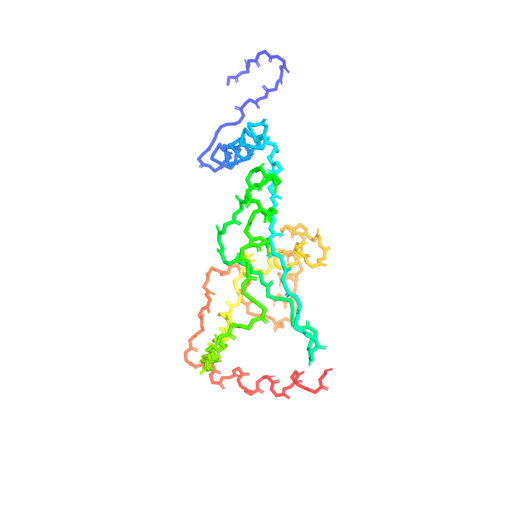7 VAL A C 1
ATOM 715 O O . VAL A 1 87 ? -14.910 -4.339 -6.483 1.00 85.31 87 VAL A O 1
ATOM 718 N N . PRO A 1 88 ? -16.906 -3.961 -5.496 1.00 84.31 88 PRO A N 1
ATOM 719 C CA . PRO A 1 88 ? -16.391 -2.908 -4.632 1.00 84.31 88 PRO A CA 1
ATOM 720 C C . PRO A 1 88 ? -15.324 -3.464 -3.676 1.00 84.31 88 PRO A C 1
ATOM 722 O O . PRO A 1 88 ? -15.398 -4.633 -3.284 1.00 84.31 88 PRO A O 1
ATOM 725 N N . PRO A 1 89 ? -14.323 -2.647 -3.300 1.00 85.50 89 PRO A N 1
ATOM 726 C CA . PRO A 1 89 ? -13.351 -3.050 -2.297 1.00 85.50 89 PRO A CA 1
ATOM 727 C C . PRO A 1 89 ? -14.052 -3.307 -0.953 1.00 85.50 89 PRO A C 1
ATOM 729 O O . PRO A 1 89 ? -15.105 -2.719 -0.684 1.00 85.50 89 PRO A O 1
ATOM 732 N N . PRO A 1 90 ? -13.482 -4.172 -0.100 1.00 87.00 90 PRO A N 1
ATOM 733 C CA . PRO A 1 90 ? -14.024 -4.407 1.229 1.00 87.00 90 PRO A CA 1
ATOM 734 C C . PRO A 1 90 ? -13.930 -3.138 2.091 1.00 87.00 90 PRO A C 1
ATOM 736 O O . PRO A 1 90 ? -13.230 -2.181 1.742 1.00 87.00 90 PRO A O 1
ATOM 739 N N . LEU A 1 91 ? -14.620 -3.133 3.235 1.00 89.50 91 LEU A N 1
ATOM 740 C CA . LEU A 1 91 ? -14.515 -2.023 4.182 1.00 89.50 91 LEU A CA 1
ATOM 741 C C . LEU A 1 91 ? -13.062 -1.874 4.666 1.00 89.50 91 LEU A C 1
ATOM 743 O O . LEU A 1 91 ? -12.372 -2.883 4.835 1.00 89.50 91 LEU A O 1
ATOM 747 N N . PRO A 1 92 ? -12.586 -0.636 4.876 1.00 89.62 92 PRO A N 1
ATOM 748 C CA . PRO A 1 92 ? -11.192 -0.400 5.212 1.00 89.62 92 PRO A CA 1
ATOM 749 C C . PRO A 1 92 ? -10.907 -0.729 6.682 1.00 89.62 92 PRO A C 1
ATOM 751 O O . PRO A 1 92 ? -11.675 -0.352 7.570 1.00 89.62 92 PRO A O 1
ATOM 754 N N . ASN A 1 93 ? -9.764 -1.361 6.940 1.00 92.25 93 ASN A N 1
ATOM 755 C CA . ASN A 1 93 ? -9.185 -1.466 8.283 1.00 92.25 93 ASN A CA 1
ATOM 756 C C . ASN A 1 93 ? -8.214 -0.302 8.570 1.00 92.25 93 ASN A C 1
ATOM 758 O O . ASN A 1 93 ? -7.963 0.548 7.711 1.00 92.25 93 ASN A O 1
ATOM 762 N N . LEU A 1 94 ? -7.626 -0.2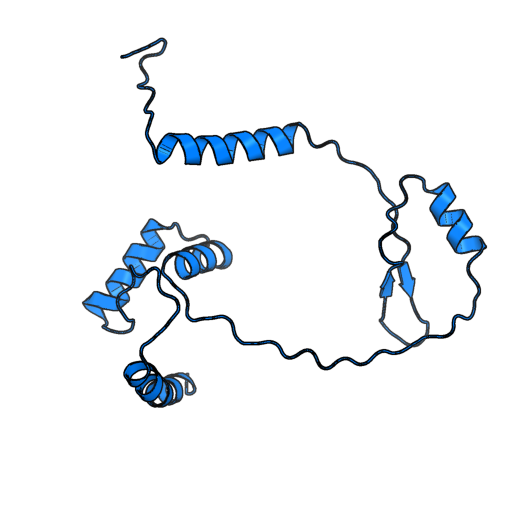66 9.772 1.00 92.00 94 LEU A N 1
ATOM 763 C CA . LEU A 1 94 ? -6.671 0.787 10.146 1.00 92.00 94 LEU A CA 1
ATOM 764 C C . LEU A 1 94 ? -5.498 0.908 9.164 1.00 92.00 94 LEU A C 1
ATOM 766 O O . LEU A 1 94 ? -5.103 2.016 8.802 1.00 92.00 94 LEU A O 1
ATOM 770 N N . LEU A 1 95 ? -4.942 -0.225 8.735 1.00 91.88 95 LEU A N 1
ATOM 771 C CA . LEU A 1 95 ? -3.784 -0.256 7.849 1.00 91.88 95 LEU A CA 1
ATOM 772 C C . LEU A 1 95 ? -4.138 0.292 6.461 1.00 91.88 95 LEU A C 1
ATOM 774 O O . LEU A 1 95 ? -3.345 1.021 5.867 1.00 91.88 95 LEU A O 1
ATOM 778 N N . ASP A 1 96 ? -5.332 -0.019 5.960 1.00 92.81 96 ASP A N 1
ATOM 779 C CA . ASP A 1 96 ? -5.851 0.500 4.697 1.00 92.81 96 ASP A CA 1
ATOM 780 C C . ASP A 1 96 ? -6.058 2.016 4.773 1.00 92.81 96 ASP A C 1
ATOM 782 O O . ASP A 1 96 ? -5.678 2.742 3.852 1.00 92.81 96 ASP A O 1
ATOM 786 N N . ILE A 1 97 ? -6.596 2.518 5.891 1.00 92.69 97 ILE A N 1
ATOM 787 C CA . ILE A 1 97 ? -6.763 3.959 6.132 1.00 92.69 97 ILE A CA 1
ATOM 788 C C . ILE A 1 97 ? -5.398 4.652 6.193 1.00 92.69 97 ILE A C 1
ATOM 790 O O . ILE A 1 97 ? -5.208 5.661 5.519 1.00 92.69 97 ILE A O 1
ATOM 794 N N . GLN A 1 98 ? -4.430 4.101 6.932 1.00 94.56 98 GLN A N 1
ATOM 795 C CA . GLN A 1 98 ? -3.069 4.644 7.028 1.00 94.56 98 GLN A CA 1
ATOM 796 C C . GLN A 1 98 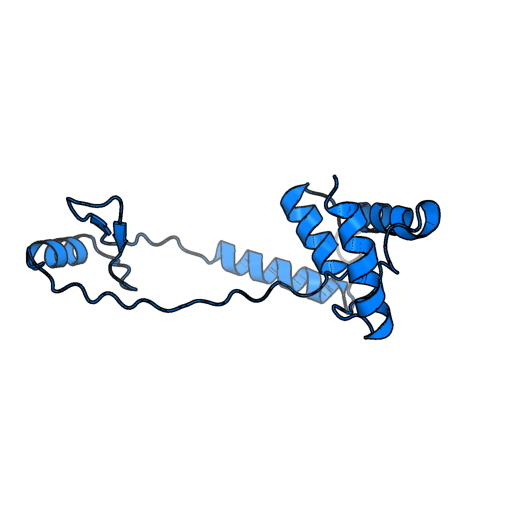? -2.356 4.667 5.671 1.00 94.56 98 GLN A C 1
ATOM 798 O O . GLN A 1 98 ? -1.757 5.679 5.315 1.00 94.56 98 GLN A O 1
ATOM 803 N N . LYS A 1 99 ? -2.462 3.595 4.876 1.00 94.44 99 LYS A N 1
ATOM 804 C CA . LYS A 1 99 ? -1.909 3.545 3.512 1.00 94.44 99 LYS A CA 1
ATOM 805 C C . LYS A 1 99 ? -2.570 4.570 2.595 1.00 94.44 99 LYS A C 1
ATOM 807 O O . LYS A 1 99 ? -1.876 5.292 1.886 1.00 94.44 99 LYS A O 1
ATOM 812 N N . ASN A 1 100 ? -3.899 4.659 2.613 1.00 94.00 100 ASN A N 1
ATOM 813 C CA . ASN A 1 100 ? -4.629 5.615 1.783 1.00 94.00 100 ASN A CA 1
ATOM 814 C C . ASN A 1 100 ? -4.325 7.062 2.176 1.00 94.00 100 ASN A C 1
ATOM 816 O O . ASN A 1 100 ? -4.143 7.899 1.293 1.00 94.00 100 ASN A O 1
ATOM 820 N N . ALA A 1 101 ? -4.231 7.353 3.473 1.00 95.06 101 ALA A N 1
ATOM 821 C CA . ALA A 1 101 ? -3.901 8.683 3.962 1.00 95.06 101 ALA A CA 1
ATOM 822 C C . ALA A 1 101 ? -2.462 9.080 3.614 1.00 95.06 101 ALA A C 1
ATOM 824 O O . ALA A 1 101 ? -2.222 10.212 3.197 1.00 95.06 101 ALA A O 1
ATOM 825 N N . ASN A 1 102 ? -1.520 8.138 3.697 1.00 96.56 102 ASN A N 1
ATOM 826 C CA . ASN A 1 102 ? -0.149 8.364 3.262 1.00 96.56 102 ASN A CA 1
ATOM 827 C C . ASN A 1 102 ? -0.070 8.631 1.750 1.00 96.56 102 ASN A C 1
ATOM 829 O O . ASN A 1 102 ? 0.527 9.619 1.335 1.00 96.56 102 ASN A O 1
ATOM 833 N N . ASN A 1 103 ? -0.748 7.819 0.934 1.00 95.38 103 ASN A N 1
ATOM 834 C CA . ASN A 1 103 ? -0.740 7.970 -0.523 1.00 95.38 103 ASN A CA 1
ATOM 835 C C . ASN A 1 103 ? -1.422 9.261 -1.006 1.00 95.38 103 ASN A C 1
ATOM 837 O O . ASN A 1 103 ? -0.989 9.837 -2.000 1.00 95.38 103 ASN A O 1
ATOM 841 N N . LYS A 1 104 ? -2.504 9.699 -0.345 1.00 95.31 104 LYS A N 1
ATOM 842 C CA . LYS A 1 104 ? -3.270 10.890 -0.754 1.00 95.31 104 LYS A CA 1
ATOM 843 C C . LYS A 1 104 ? -2.739 12.193 -0.161 1.00 95.31 104 LYS A C 1
ATOM 845 O O . LYS A 1 104 ? -2.754 13.207 -0.849 1.00 95.31 104 LYS A O 1
ATOM 850 N N . TRP A 1 105 ? -2.318 12.173 1.102 1.00 95.00 105 TRP A N 1
ATOM 851 C CA . TRP A 1 105 ? -2.012 13.386 1.872 1.00 95.00 105 TRP A CA 1
ATOM 852 C C . TRP A 1 105 ? -0.627 13.370 2.528 1.00 95.00 105 TRP A C 1
ATOM 854 O O . TRP A 1 105 ? -0.262 14.334 3.191 1.00 95.00 105 TRP A O 1
ATOM 864 N N . GLY A 1 106 ? 0.154 12.299 2.369 1.00 94.81 106 GLY A N 1
ATOM 865 C CA . GLY A 1 106 ? 1.491 12.195 2.960 1.00 94.81 106 GLY A CA 1
ATOM 866 C C . GLY A 1 106 ? 1.500 12.008 4.480 1.00 94.81 106 GLY A C 1
ATOM 867 O O . GLY A 1 106 ? 2.557 12.127 5.093 1.00 94.81 106 GLY A O 1
ATOM 868 N N . TYR A 1 107 ? 0.354 11.709 5.101 1.00 96.19 107 TYR A N 1
ATOM 869 C CA . TYR A 1 107 ? 0.258 11.565 6.555 1.00 96.19 107 TYR A CA 1
ATOM 870 C C . TYR A 1 107 ? 1.069 10.376 7.067 1.00 96.19 107 TYR A C 1
ATOM 872 O O . TYR A 1 107 ? 1.118 9.305 6.447 1.00 96.19 107 TYR A O 1
ATOM 880 N N . LYS A 1 108 ? 1.688 10.547 8.237 1.00 95.19 108 LYS A N 1
ATOM 881 C CA . LYS A 1 108 ? 2.334 9.455 8.967 1.00 95.19 108 LYS A CA 1
ATOM 882 C C . LYS A 1 108 ? 1.276 8.534 9.577 1.00 95.19 108 LYS A C 1
ATOM 884 O O . LYS A 1 108 ? 0.127 8.918 9.816 1.00 95.19 108 LYS A O 1
ATOM 889 N N . ALA A 1 109 ? 1.683 7.301 9.875 1.00 93.00 109 ALA A N 1
ATOM 890 C CA . ALA A 1 109 ? 0.804 6.308 10.490 1.00 93.00 109 ALA A CA 1
ATOM 891 C C . ALA A 1 109 ? 0.249 6.779 11.850 1.00 93.00 109 ALA A C 1
ATOM 893 O O . ALA A 1 109 ? -0.932 6.577 12.133 1.00 93.00 109 ALA A O 1
ATOM 894 N N . GLU A 1 110 ? 1.083 7.441 12.658 1.00 94.50 110 GLU A N 1
ATOM 895 C CA . GLU A 1 110 ? 0.706 7.983 13.969 1.00 94.50 110 GLU A CA 1
ATOM 896 C C . GLU A 1 110 ? -0.273 9.157 13.855 1.00 94.50 110 GLU A C 1
ATOM 898 O O . GLU A 1 110 ? -1.296 9.166 14.533 1.00 94.50 110 GLU A O 1
ATOM 903 N N . GLU A 1 111 ? -0.013 10.102 12.948 1.00 95.19 111 GLU A N 1
ATOM 904 C CA . GLU A 1 111 ? -0.915 11.230 12.677 1.00 95.19 111 GLU A CA 1
ATOM 905 C C . GLU A 1 111 ? -2.296 10.722 12.261 1.00 95.19 111 GLU A C 1
ATOM 907 O O . GLU A 1 111 ? -3.307 11.098 12.852 1.00 95.19 111 GLU A O 1
ATOM 912 N N . THR A 1 112 ? -2.329 9.778 11.318 1.00 94.62 112 THR A N 1
ATOM 913 C CA . THR A 1 112 ? -3.577 9.157 10.866 1.00 94.62 112 THR A CA 1
ATOM 914 C C . THR A 1 112 ? -4.301 8.460 12.020 1.00 94.62 112 THR A C 1
ATOM 916 O O . THR A 1 112 ? -5.507 8.638 12.184 1.00 94.62 112 THR A O 1
ATOM 919 N N . LEU A 1 113 ? -3.584 7.696 12.853 1.00 94.38 113 LEU A N 1
ATOM 920 C CA . LEU A 1 113 ? -4.177 7.025 14.010 1.00 94.38 113 LEU A CA 1
ATOM 921 C C . LEU A 1 113 ? -4.791 8.034 14.988 1.00 94.38 113 LEU A C 1
ATOM 923 O O . LEU A 1 113 ? -5.929 7.844 15.406 1.00 94.38 113 LEU A O 1
ATOM 927 N N . ASN A 1 114 ? -4.082 9.115 15.314 1.00 94.56 114 ASN A N 1
ATOM 928 C CA . ASN A 1 114 ? -4.555 10.144 16.242 1.00 94.56 114 ASN A CA 1
ATOM 929 C C . ASN A 1 114 ? -5.814 10.856 15.723 1.00 94.56 114 ASN A C 1
ATOM 931 O O . ASN A 1 114 ? -6.757 11.107 16.484 1.00 94.56 114 ASN A O 1
ATOM 935 N N . THR A 1 115 ? -5.868 11.135 14.419 1.00 93.38 115 THR A N 1
ATOM 936 C CA . THR A 1 115 ? -7.045 11.729 13.777 1.00 93.38 115 THR A CA 1
ATOM 937 C C . THR A 1 115 ? -8.243 10.787 13.833 1.00 93.38 115 THR A C 1
ATOM 939 O O . THR A 1 115 ? -9.315 11.182 14.292 1.00 93.38 115 THR A O 1
ATOM 942 N N . VAL A 1 116 ? -8.078 9.527 13.422 1.00 93.31 116 VAL A N 1
ATOM 943 C CA . VAL A 1 116 ? -9.189 8.563 13.411 1.00 93.31 116 VAL A CA 1
ATOM 944 C C . VAL A 1 116 ? -9.638 8.229 14.840 1.00 93.31 116 VAL A C 1
ATOM 946 O O . VAL A 1 116 ? -10.837 8.121 15.097 1.00 93.31 116 VAL A O 1
ATOM 949 N N . GLN A 1 117 ? -8.710 8.156 15.799 1.00 93.06 117 GLN A N 1
ATOM 950 C CA . GLN A 1 117 ? -9.036 7.998 17.217 1.00 93.06 117 GLN A CA 1
ATOM 951 C C . GLN A 1 117 ? -9.896 9.166 17.722 1.00 93.06 117 GLN A C 1
ATOM 953 O O . GLN A 1 117 ? -10.907 8.941 18.383 1.00 93.06 117 GLN A O 1
ATOM 958 N N . SER A 1 118 ? -9.567 10.405 17.343 1.00 94.12 118 SER A N 1
ATOM 959 C CA . SER A 1 118 ? -10.379 11.579 17.690 1.00 94.12 118 SER A CA 1
ATOM 960 C C . SER A 1 118 ? -11.783 11.515 17.076 1.00 94.12 118 SER A C 1
ATOM 962 O O . SER A 1 118 ? -12.759 11.852 17.747 1.00 94.12 118 SER A O 1
ATOM 964 N N . LEU A 1 119 ? -11.913 11.042 15.831 1.00 93.19 119 LEU A N 1
ATOM 965 C CA . LEU A 1 119 ? -13.211 10.824 15.176 1.00 93.19 119 LEU A CA 1
ATOM 966 C C . LEU A 1 119 ? -14.062 9.765 15.887 1.00 93.19 119 LEU A C 1
ATOM 968 O O . LEU A 1 119 ? -15.286 9.897 15.931 1.00 93.19 119 LEU A O 1
ATOM 972 N N . TYR A 1 120 ? -13.427 8.739 16.452 1.00 93.56 120 TYR A N 1
ATOM 973 C CA . TYR A 1 120 ? -14.095 7.706 17.237 1.00 93.56 120 TYR A CA 1
ATOM 974 C C . TYR A 1 120 ? -14.543 8.234 18.610 1.00 93.56 120 TYR A C 1
ATOM 976 O O . TYR A 1 120 ? -15.718 8.137 18.955 1.00 93.56 120 TYR A O 1
ATOM 984 N N . GLU A 1 121 ? -13.629 8.826 19.381 1.00 94.06 121 GLU A N 1
ATOM 985 C CA . GLU A 1 121 ? -13.873 9.178 20.787 1.00 94.06 121 GLU A CA 1
ATOM 986 C C . GLU A 1 121 ? -14.663 10.477 20.953 1.00 94.06 121 GLU A C 1
ATOM 988 O O . GLU A 1 121 ? -15.627 10.523 21.718 1.00 94.06 121 GLU A O 1
ATOM 993 N N . LYS A 1 122 ? -14.274 11.535 20.231 1.00 93.06 122 LYS A N 1
ATOM 994 C CA . LYS A 1 122 ? -14.860 12.874 20.392 1.00 93.06 122 LYS A CA 1
ATOM 995 C C . LYS A 1 122 ? -16.124 13.036 19.563 1.00 93.06 122 LYS A C 1
ATOM 997 O O . LYS A 1 122 ? -17.137 13.513 20.062 1.00 93.06 122 LYS A O 1
ATOM 1002 N N . TYR A 1 123 ? -16.061 12.628 18.298 1.00 90.00 123 TYR A N 1
ATOM 1003 C CA . TYR A 1 123 ? -17.128 12.889 17.329 1.00 90.00 123 TYR A CA 1
ATOM 1004 C C . TYR A 1 123 ? -18.073 11.700 17.124 1.00 90.00 123 TYR A C 1
ATOM 1006 O O . TYR A 1 123 ? -19.133 11.873 16.527 1.00 90.00 123 TYR A O 1
ATOM 1014 N N . LYS A 1 124 ? -17.711 10.496 17.604 1.00 88.94 124 LYS A N 1
ATOM 1015 C CA . LYS A 1 124 ? -18.469 9.241 17.418 1.00 88.94 124 LYS A CA 1
ATOM 1016 C C . LYS A 1 124 ? -18.903 9.014 15.961 1.00 88.94 124 LYS A C 1
ATOM 1018 O O . LYS A 1 124 ? -19.964 8.451 15.690 1.00 88.94 124 LYS A O 1
ATOM 1023 N N . ALA A 1 125 ? -18.075 9.478 15.026 1.00 86.81 125 ALA A N 1
ATOM 1024 C CA . ALA A 1 125 ? -18.365 9.477 13.597 1.00 86.81 125 ALA A CA 1
ATOM 1025 C C . ALA A 1 125 ? -18.020 8.131 12.944 1.00 86.81 125 ALA A C 1
ATOM 1027 O O . ALA A 1 125 ? -18.676 7.711 11.992 1.00 86.81 125 ALA A O 1
ATOM 1028 N N . VAL A 1 126 ? -17.010 7.442 13.478 1.00 88.38 126 VAL A N 1
ATOM 1029 C CA . VAL A 1 126 ? -16.499 6.161 12.969 1.00 88.38 126 VAL A CA 1
ATOM 1030 C C . VAL A 1 126 ? -16.645 5.056 14.016 1.00 88.38 126 VAL A C 1
ATOM 1032 O O . VAL A 1 126 ? -16.850 5.333 15.196 1.00 88.38 126 VAL A O 1
ATOM 1035 N N . SER A 1 127 ? -16.564 3.794 13.588 1.00 87.00 127 SER A N 1
ATOM 1036 C CA . SER A 1 127 ? -16.444 2.638 14.486 1.00 87.00 127 SER A CA 1
ATOM 1037 C C . SER A 1 127 ? -15.015 2.489 15.019 1.00 87.00 127 SER A C 1
ATOM 1039 O O . SER A 1 127 ? -14.115 3.219 14.608 1.00 87.00 127 SER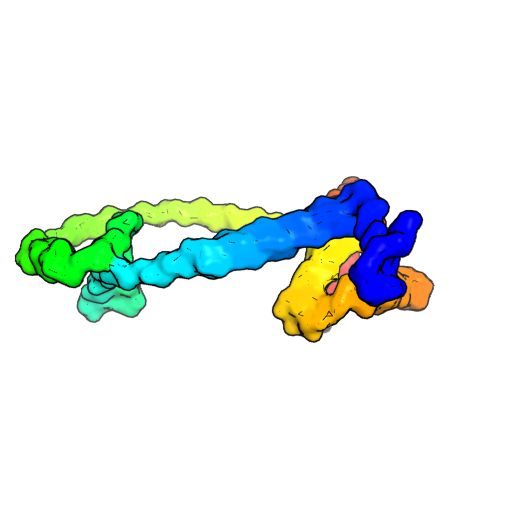 A O 1
ATOM 1041 N N . TYR A 1 128 ? -14.808 1.537 15.935 1.00 88.50 128 TYR A N 1
ATOM 1042 C CA . TYR A 1 128 ? -13.519 1.321 16.591 1.00 88.50 128 TYR A CA 1
ATOM 1043 C C . TYR A 1 128 ? -12.359 1.220 15.576 1.00 88.50 128 TYR A C 1
ATOM 1045 O O . TYR A 1 128 ? -12.369 0.316 14.738 1.00 88.50 128 TYR A O 1
ATOM 1053 N N . PRO A 1 129 ? -11.359 2.119 15.635 1.00 85.00 129 PRO A N 1
ATOM 1054 C CA . PRO A 1 129 ? -10.451 2.327 14.512 1.00 85.00 129 PRO A CA 1
ATOM 1055 C C . PRO A 1 129 ? -9.185 1.477 14.550 1.00 85.00 129 PRO A C 1
ATOM 1057 O O . PRO A 1 129 ? -8.373 1.589 13.646 1.00 85.00 129 PRO A O 1
ATOM 1060 N N . ARG A 1 130 ? -8.985 0.640 15.576 1.00 85.81 130 ARG A N 1
ATOM 1061 C CA . ARG A 1 130 ? -7.805 -0.240 15.711 1.00 85.81 130 ARG A CA 1
ATOM 1062 C C . ARG A 1 130 ? -8.095 -1.694 15.340 1.00 85.81 130 ARG A C 1
ATOM 1064 O O . ARG A 1 130 ? -7.401 -2.595 15.792 1.00 85.81 130 ARG A O 1
ATOM 1071 N N . THR A 1 131 ? -9.146 -1.918 14.557 1.00 85.56 131 THR A N 1
ATOM 1072 C CA . THR A 1 131 ? -9.487 -3.242 14.039 1.00 85.56 131 THR A CA 1
ATOM 1073 C C . THR A 1 131 ? -8.694 -3.562 12.773 1.00 85.56 131 THR A C 1
ATOM 1075 O O . THR A 1 131 ? -8.414 -2.687 11.950 1.00 85.56 131 THR A O 1
ATOM 1078 N N . ASP A 1 132 ? -8.347 -4.836 12.638 1.00 85.94 132 ASP A N 1
ATOM 1079 C CA . ASP A 1 132 ? -7.811 -5.490 11.447 1.00 85.94 132 ASP A CA 1
ATOM 1080 C C . ASP A 1 132 ? -8.915 -6.124 10.576 1.00 85.94 132 ASP A C 1
ATOM 1082 O O . ASP A 1 132 ? -8.630 -6.649 9.502 1.00 85.94 132 ASP A O 1
ATOM 1086 N N . CYS A 1 133 ? -10.177 -6.069 11.017 1.00 87.12 133 CYS A N 1
ATOM 1087 C CA . CYS A 1 133 ? -11.301 -6.703 10.345 1.00 87.12 133 CYS A CA 1
ATOM 1088 C C . CYS A 1 133 ? -11.905 -5.800 9.264 1.00 87.12 133 CYS A C 1
ATOM 1090 O O . CYS A 1 133 ? -12.283 -4.657 9.520 1.00 87.12 133 CYS A O 1
ATOM 1092 N N . ASN A 1 134 ? -12.089 -6.365 8.071 1.00 88.12 134 ASN A N 1
ATOM 1093 C CA . ASN A 1 134 ? -12.707 -5.690 6.925 1.00 88.12 134 ASN A CA 1
ATOM 1094 C C . ASN A 1 134 ? -14.205 -6.028 6.779 1.00 88.12 134 ASN A C 1
ATOM 1096 O O . ASN A 1 134 ? -14.832 -5.704 5.767 1.00 88.12 134 ASN A O 1
ATOM 1100 N N . PHE A 1 135 ? -14.783 -6.708 7.772 1.00 85.88 135 PHE A N 1
ATOM 1101 C CA . PHE A 1 135 ? -16.165 -7.174 7.766 1.00 85.88 135 PHE A CA 1
ATOM 1102 C C . PHE A 1 135 ? -16.971 -6.530 8.889 1.00 85.88 135 PHE A C 1
ATOM 1104 O O . PHE A 1 135 ? -16.462 -6.189 9.955 1.00 85.88 135 PHE A O 1
ATOM 1111 N N . VAL A 1 136 ? -18.272 -6.408 8.651 1.00 85.88 136 VAL A N 1
ATOM 1112 C CA . VAL A 1 136 ? -19.250 -5.964 9.644 1.00 85.88 136 VAL A CA 1
ATOM 1113 C C . VAL A 1 136 ? -20.274 -7.063 9.882 1.00 85.88 136 VAL A C 1
ATOM 1115 O O . VAL A 1 136 ? -20.542 -7.886 9.008 1.00 85.88 136 VAL A O 1
ATOM 1118 N N . THR A 1 137 ? -20.874 -7.078 11.069 1.00 87.25 137 THR A N 1
ATOM 1119 C CA . THR A 1 137 ? -21.967 -8.009 11.370 1.00 87.25 137 THR A CA 1
ATOM 1120 C C . THR A 1 137 ? -23.212 -7.672 10.550 1.00 87.25 137 THR A C 1
ATOM 1122 O O . THR A 1 137 ? -23.457 -6.504 10.237 1.00 87.25 137 THR A O 1
ATOM 1125 N N . ALA A 1 138 ? -24.049 -8.673 10.259 1.00 85.50 138 ALA A N 1
ATOM 1126 C CA . ALA A 1 138 ? -25.277 -8.494 9.476 1.00 85.50 138 ALA A CA 1
ATOM 1127 C C . ALA A 1 138 ? -26.191 -7.391 10.049 1.00 85.50 138 ALA A C 1
ATOM 1129 O O . ALA A 1 138 ? -26.665 -6.521 9.323 1.00 85.50 138 ALA A O 1
ATOM 1130 N N . ASN A 1 139 ? -26.343 -7.348 11.377 1.00 84.31 139 ASN A N 1
ATOM 1131 C CA . ASN A 1 139 ? -27.107 -6.301 12.063 1.00 84.31 139 ASN A CA 1
ATOM 1132 C C . ASN A 1 139 ? -26.534 -4.889 11.855 1.00 84.31 139 ASN A C 1
ATOM 1134 O O . ASN A 1 139 ? -27.284 -3.913 11.824 1.00 84.31 139 ASN A O 1
ATOM 1138 N N . THR A 1 140 ? -25.212 -4.763 11.735 1.00 82.94 140 THR A N 1
ATOM 1139 C CA . THR A 1 140 ? -24.551 -3.477 11.477 1.00 82.94 140 THR A CA 1
ATOM 1140 C C . THR A 1 140 ? -24.711 -3.071 10.016 1.00 82.94 140 THR A C 1
ATOM 1142 O O . THR A 1 140 ? -24.985 -1.904 9.743 1.00 82.94 140 THR A O 1
ATOM 1145 N N . ALA A 1 141 ? -24.627 -4.033 9.093 1.00 82.81 141 ALA A N 1
ATOM 1146 C CA . ALA A 1 141 ? -24.831 -3.809 7.664 1.00 82.81 141 ALA A CA 1
ATOM 1147 C C . ALA A 1 141 ? -26.228 -3.230 7.365 1.00 82.81 141 ALA A C 1
ATOM 1149 O O . ALA A 1 141 ? -26.336 -2.228 6.665 1.00 82.81 141 ALA A O 1
ATOM 1150 N N . LEU A 1 142 ? -27.283 -3.762 7.996 1.00 83.56 142 LEU A N 1
ATOM 1151 C CA . LEU A 1 142 ? -28.657 -3.251 7.846 1.00 83.56 142 LEU A CA 1
ATOM 1152 C C . LEU A 1 142 ? -28.820 -1.792 8.307 1.00 83.56 142 LEU A C 1
ATOM 1154 O O . LEU A 1 142 ? -29.657 -1.049 7.798 1.00 83.56 142 LEU A O 1
ATOM 1158 N N . LYS A 1 143 ? -28.030 -1.365 9.298 1.00 81.50 143 LYS A N 1
ATOM 1159 C CA . LYS A 1 143 ? -28.038 0.020 9.795 1.00 81.50 143 LYS A CA 1
ATOM 1160 C C . LYS A 1 143 ? -27.193 0.952 8.928 1.00 81.50 143 LYS A C 1
ATOM 1162 O O . LYS A 1 143 ? -27.416 2.162 8.976 1.00 81.50 143 LYS A O 1
ATOM 1167 N N . LEU A 1 144 ? -26.227 0.413 8.182 1.00 78.81 144 LEU A N 1
ATOM 1168 C CA . LEU A 1 144 ? -25.338 1.191 7.324 1.00 78.81 144 LEU A CA 1
ATOM 1169 C C . LEU A 1 144 ? -26.110 1.831 6.172 1.00 78.81 144 LEU A C 1
ATOM 1171 O O . LEU A 1 144 ? -25.923 3.014 5.916 1.00 78.81 144 LEU A O 1
ATOM 1175 N N . ASP A 1 145 ? -27.035 1.088 5.567 1.00 76.25 145 ASP A N 1
ATOM 1176 C CA . ASP A 1 145 ? -27.867 1.563 4.456 1.00 76.25 145 ASP A CA 1
ATOM 117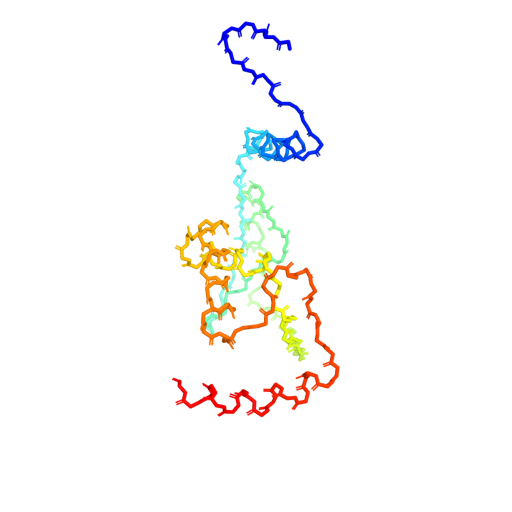7 C C . ASP A 1 145 ? -28.666 2.826 4.838 1.00 76.25 145 ASP A C 1
ATOM 1179 O O . ASP A 1 145 ? -28.628 3.862 4.176 1.00 76.25 145 ASP A O 1
ATOM 1183 N N . LYS A 1 146 ? -29.251 2.819 6.044 1.00 77.00 146 LYS A N 1
ATOM 1184 C CA . LYS A 1 146 ? -29.951 3.983 6.618 1.00 77.00 146 LYS A CA 1
ATOM 1185 C C . LYS A 1 146 ? -29.038 5.174 6.931 1.00 77.00 146 LYS A C 1
ATOM 1187 O O . LYS A 1 146 ? -29.531 6.290 7.082 1.00 77.00 146 LYS A O 1
ATOM 1192 N N . LYS A 1 147 ? -27.736 4.948 7.126 1.00 77.06 147 LYS A N 1
ATOM 1193 C CA . LYS A 1 147 ? -26.753 6.014 7.374 1.00 77.06 147 LYS A CA 1
ATOM 1194 C C . LYS A 1 147 ? -26.171 6.561 6.073 1.00 77.06 147 LYS A C 1
ATOM 1196 O O . LYS A 1 147 ? -25.923 7.759 6.017 1.00 77.06 147 LYS A O 1
ATOM 1201 N N . LEU A 1 148 ? -25.983 5.723 5.054 1.00 76.25 148 LEU A N 1
ATOM 1202 C CA . LEU A 1 148 ? -25.439 6.118 3.751 1.00 76.25 148 LEU A CA 1
ATOM 1203 C C . LEU A 1 148 ? -26.299 7.194 3.078 1.00 76.25 148 LEU A C 1
ATOM 1205 O O . LEU A 1 148 ? -25.759 8.200 2.629 1.00 76.25 148 LEU A O 1
ATOM 1209 N N . SER A 1 149 ? -27.626 7.080 3.163 1.00 75.19 149 SER A N 1
ATOM 1210 C CA . SER A 1 149 ? -28.557 8.096 2.642 1.00 75.19 149 SER A CA 1
ATOM 1211 C C . SER A 1 149 ? -28.413 9.489 3.278 1.00 75.19 149 SER A C 1
ATOM 1213 O O . SER A 1 149 ? -28.862 10.482 2.706 1.00 75.19 149 SER A O 1
ATOM 1215 N N . LYS A 1 150 ? -27.784 9.602 4.458 1.00 75.44 150 LYS A N 1
ATOM 1216 C CA . LYS A 1 150 ? -27.460 10.899 5.079 1.00 75.44 150 LYS A CA 1
ATOM 1217 C C . LYS A 1 150 ? -26.183 11.523 4.519 1.00 75.44 150 LYS A C 1
ATOM 1219 O O . LYS A 1 150 ? -26.047 12.739 4.590 1.00 75.44 150 LYS A O 1
ATOM 1224 N N . PHE A 1 151 ? -25.267 10.708 4.001 1.00 70.44 151 PHE A N 1
ATOM 1225 C CA . PHE A 1 151 ? -23.999 11.161 3.430 1.00 70.44 151 PHE A CA 1
ATOM 1226 C C . PHE A 1 151 ? -24.092 11.449 1.929 1.00 70.44 151 PHE A C 1
ATOM 1228 O O . PHE A 1 151 ? -23.349 12.293 1.460 1.00 70.44 151 PHE A O 1
ATOM 1235 N N . GLU A 1 152 ? -25.033 10.844 1.194 1.00 63.66 152 GLU A N 1
ATOM 1236 C CA . GLU A 1 152 ? -25.274 11.152 -0.234 1.00 63.66 152 GLU A CA 1
ATOM 1237 C C . GLU A 1 152 ? -25.805 12.573 -0.497 1.00 63.66 152 GLU A C 1
ATOM 1239 O O . GLU A 1 152 ? -25.874 13.008 -1.642 1.00 63.66 152 GLU A O 1
ATOM 1244 N N . LYS A 1 153 ? -26.211 13.298 0.551 1.00 54.06 153 LYS A N 1
ATOM 1245 C CA . LYS A 1 153 ? -26.696 14.684 0.454 1.00 54.06 153 LYS A CA 1
ATOM 1246 C C . LYS A 1 153 ? -25.595 15.741 0.624 1.00 54.06 153 LYS A C 1
ATOM 1248 O O . LYS A 1 153 ? -25.919 16.927 0.610 1.00 54.06 153 LYS A O 1
ATOM 1253 N N . PHE A 1 154 ? -24.345 15.320 0.814 1.00 45.25 154 PHE A N 1
ATOM 1254 C CA . PHE A 1 154 ? -23.152 16.168 0.872 1.00 45.25 154 PHE A CA 1
ATOM 1255 C C . PHE A 1 154 ? -22.282 15.930 -0.361 1.00 45.25 154 PHE A C 1
ATOM 1257 O O . PHE A 1 154 ? -21.660 16.915 -0.814 1.00 45.25 154 PHE A O 1
#

Nearest PDB structures (foldseek):
  2gaj-assembly2_B  TM=7.428E-01  e=6.061E-03  Thermotoga maritima MSB8
  8idt-assembly1_o  TM=1.621E-01  e=1.496E+00  Homo sapiens
  7odt-assembly1_a  TM=2.227E-01  e=8.604E+00  Homo sapiens